Protein AF-A0A1G8D6S0-F1 (afdb_monomer_lite)

Secondary structure (DSSP, 8-state):
--HHHHHHHHHHHHHHHHTT--HHHHHHHHHHHHT--HHHHHHHHHHHHHHHHHHHHHHHHHHHHHHHHHHHHHHHHHHTT-HHHHHHHHHHHHHHHHHHHHHHHHHHHTT--

Organism: NCBI:txid262004

Structure (mmCIF, N/CA/C/O backbone):
data_AF-A0A1G8D6S0-F1
#
_entry.id   AF-A0A1G8D6S0-F1
#
loop_
_atom_site.group_PDB
_atom_site.id
_atom_site.type_symbol
_atom_site.label_atom_id
_atom_site.label_alt_id
_atom_site.label_comp_id
_atom_site.label_asym_id
_atom_site.label_entity_id
_atom_site.label_seq_id
_atom_site.pdbx_PDB_ins_code
_atom_site.Cartn_x
_atom_site.Cartn_y
_atom_site.Cartn_z
_atom_site.occupancy
_atom_site.B_iso_or_equiv
_atom_site.auth_seq_id
_atom_site.auth_comp_id
_atom_site.auth_asym_id
_atom_site.auth_atom_id
_atom_site.pdbx_PDB_model_num
ATOM 1 N N . MET A 1 1 ? -4.220 -7.109 26.661 1.00 63.22 1 MET A N 1
ATOM 2 C CA . MET A 1 1 ? -4.786 -7.824 25.495 1.00 63.22 1 MET A CA 1
ATOM 3 C C . MET A 1 1 ? -3.907 -9.021 25.143 1.00 63.22 1 MET A C 1
ATOM 5 O O . MET A 1 1 ? -2.694 -8.888 25.222 1.00 63.22 1 MET A O 1
ATOM 9 N N . SER A 1 2 ? -4.481 -10.180 24.796 1.00 78.19 2 SER A N 1
ATOM 10 C CA . SER A 1 2 ? -3.697 -11.365 24.390 1.00 78.19 2 SER A CA 1
ATOM 11 C C . SER A 1 2 ? -3.099 -11.185 22.987 1.00 78.19 2 SER A C 1
ATOM 13 O O . SER A 1 2 ? -3.744 -10.607 22.111 1.00 78.19 2 SER A O 1
ATOM 15 N N . THR A 1 3 ? -1.899 -11.718 22.740 1.00 81.31 3 THR A N 1
ATOM 16 C CA . THR A 1 3 ? -1.175 -11.612 21.457 1.00 81.31 3 THR A CA 1
ATOM 17 C C . THR A 1 3 ? -2.003 -12.120 20.273 1.00 81.31 3 THR A C 1
ATOM 19 O O . THR A 1 3 ? -2.017 -11.506 19.209 1.00 81.31 3 THR A O 1
ATOM 22 N N . LYS A 1 4 ? -2.781 -13.195 20.468 1.00 81.50 4 LYS A N 1
ATOM 23 C CA . LYS A 1 4 ? -3.695 -13.720 19.437 1.00 81.50 4 LYS A CA 1
ATOM 24 C C . LYS A 1 4 ? -4.802 -12.720 19.095 1.00 81.50 4 LYS A C 1
ATOM 26 O O . LYS A 1 4 ? -5.086 -12.484 17.925 1.00 81.50 4 LYS A O 1
ATOM 31 N N . GLN A 1 5 ? -5.398 -12.101 20.111 1.00 83.44 5 GLN A N 1
ATOM 32 C CA . GLN A 1 5 ? -6.459 -11.106 19.939 1.00 83.44 5 GLN A CA 1
ATOM 33 C C . GLN A 1 5 ? -5.932 -9.841 19.241 1.00 83.44 5 GLN A C 1
ATOM 35 O O . GLN A 1 5 ? -6.642 -9.260 18.424 1.00 83.44 5 GLN A O 1
ATOM 40 N N . HIS A 1 6 ? -4.674 -9.459 19.499 1.00 85.06 6 HIS A N 1
ATOM 41 C CA . HIS A 1 6 ? -3.994 -8.364 18.797 1.00 85.06 6 HIS A CA 1
ATOM 42 C C . HIS A 1 6 ? -3.804 -8.639 17.315 1.00 85.06 6 HIS A C 1
ATOM 44 O O . HIS A 1 6 ? -4.223 -7.825 16.496 1.00 85.06 6 HIS A O 1
ATOM 50 N N . ASN A 1 7 ? -3.302 -9.820 16.964 1.00 87.62 7 ASN A N 1
ATOM 51 C CA . ASN A 1 7 ? -3.112 -10.192 15.565 1.00 87.62 7 ASN A CA 1
ATOM 52 C C . ASN A 1 7 ? -4.447 -10.234 14.795 1.00 87.62 7 ASN A C 1
ATOM 54 O O . ASN A 1 7 ? -4.521 -9.779 13.655 1.00 87.62 7 ASN A O 1
ATOM 58 N N . HIS A 1 8 ? -5.526 -10.717 15.423 1.00 90.94 8 HIS A N 1
ATOM 59 C CA . HIS A 1 8 ? -6.860 -10.703 14.813 1.00 90.94 8 HIS A CA 1
ATOM 60 C C . HIS A 1 8 ? -7.429 -9.289 14.634 1.00 90.94 8 HIS A C 1
ATOM 62 O O . HIS A 1 8 ? -8.070 -9.022 13.615 1.00 90.94 8 HIS A O 1
ATOM 68 N N . LEU A 1 9 ? -7.196 -8.384 15.591 1.00 90.19 9 LEU A N 1
ATOM 69 C CA . LEU A 1 9 ? -7.592 -6.983 15.460 1.00 90.19 9 LEU A CA 1
ATOM 70 C C . LEU A 1 9 ? -6.820 -6.305 14.323 1.00 90.19 9 LEU A C 1
ATOM 72 O O . LEU A 1 9 ? -7.434 -5.653 13.483 1.00 90.19 9 LEU A O 1
ATOM 76 N N . GLU A 1 10 ? -5.499 -6.485 14.258 1.00 90.25 10 GLU A N 1
ATOM 77 C CA . GLU A 1 10 ? -4.669 -5.911 13.195 1.00 90.25 10 GLU A CA 1
ATOM 78 C C . GLU A 1 10 ? -5.100 -6.404 11.805 1.00 90.25 10 GLU A C 1
ATOM 80 O O . GLU A 1 10 ? -5.280 -5.590 10.897 1.00 90.25 10 GLU A O 1
ATOM 85 N N . ALA A 1 11 ? -5.345 -7.709 11.647 1.00 89.56 11 ALA A N 1
ATOM 86 C CA . ALA A 1 11 ? -5.821 -8.283 10.388 1.00 89.56 11 ALA A CA 1
ATOM 87 C C . ALA A 1 11 ? -7.191 -7.722 9.972 1.00 89.56 11 ALA A C 1
ATOM 89 O O . ALA A 1 11 ? -7.384 -7.342 8.817 1.00 89.56 11 ALA A O 1
ATOM 90 N N . TYR A 1 12 ? -8.125 -7.610 10.922 1.00 91.06 12 TYR A N 1
ATOM 91 C CA . TYR A 1 12 ? -9.444 -7.029 10.674 1.00 91.06 12 TYR A CA 1
ATOM 92 C C . TYR A 1 12 ? -9.360 -5.558 10.243 1.00 91.06 12 TYR A C 1
ATOM 94 O O . TYR A 1 12 ? -10.033 -5.141 9.302 1.00 91.06 12 TYR A O 1
ATOM 102 N N . LEU A 1 13 ? -8.524 -4.767 10.920 1.00 89.81 13 LEU A N 1
ATOM 103 C CA . LEU A 1 13 ? -8.334 -3.356 10.588 1.00 89.81 13 LEU A CA 1
ATOM 104 C C . LEU A 1 13 ? -7.665 -3.183 9.221 1.00 89.81 13 LEU A C 1
ATOM 106 O O . LEU A 1 13 ? -8.048 -2.276 8.486 1.00 89.81 13 LEU A O 1
ATOM 110 N N . LYS A 1 14 ? -6.723 -4.063 8.855 1.00 87.50 14 LYS A N 1
ATOM 111 C CA . LYS A 1 14 ? -6.088 -4.060 7.530 1.00 87.50 14 LYS A CA 1
ATOM 112 C C . LYS A 1 14 ? -7.120 -4.276 6.418 1.00 87.50 14 LYS A C 1
ATOM 114 O O . LYS A 1 14 ? -7.123 -3.513 5.458 1.00 87.50 14 LYS A O 1
ATOM 119 N N . ASP A 1 15 ? -8.018 -5.249 6.570 1.00 88.44 15 ASP A N 1
ATOM 120 C CA . ASP A 1 15 ? -9.079 -5.526 5.590 1.00 88.44 15 ASP A CA 1
ATOM 121 C C . ASP A 1 15 ? -10.074 -4.358 5.455 1.00 88.44 15 ASP A C 1
ATOM 123 O O . ASP A 1 15 ? -10.339 -3.870 4.356 1.00 88.44 15 ASP A O 1
ATOM 127 N N . GLU A 1 16 ? -10.564 -3.823 6.577 1.00 86.44 16 GLU A N 1
ATOM 128 C CA . GLU A 1 16 ? -11.510 -2.699 6.543 1.00 86.44 16 GLU A CA 1
ATOM 129 C C . GLU A 1 16 ? -10.882 -1.416 5.961 1.00 86.44 16 GLU A C 1
ATOM 131 O O . GLU A 1 16 ? -11.578 -0.641 5.302 1.00 86.44 16 GLU 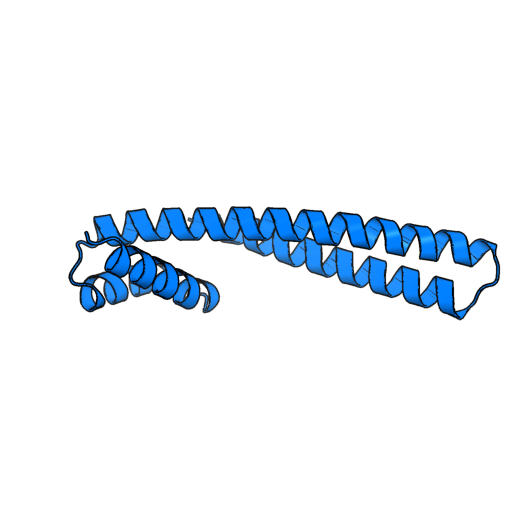A O 1
ATOM 136 N N . MET A 1 17 ? -9.574 -1.195 6.153 1.00 83.00 17 MET A N 1
ATOM 137 C CA . MET A 1 17 ? -8.843 -0.083 5.527 1.00 83.00 17 MET A CA 1
ATOM 138 C C . MET A 1 17 ? -8.686 -0.247 4.014 1.00 83.00 17 MET A C 1
ATOM 140 O O . MET A 1 17 ? -8.790 0.741 3.288 1.00 83.00 17 MET A O 1
ATOM 144 N N . LEU A 1 18 ? -8.448 -1.471 3.528 1.00 76.81 18 LEU A N 1
ATOM 145 C CA . LEU A 1 18 ? -8.360 -1.753 2.090 1.00 76.81 18 LEU A CA 1
ATOM 146 C C . LEU A 1 18 ? -9.700 -1.525 1.384 1.00 76.81 18 LEU A C 1
ATOM 148 O O . LEU A 1 18 ? -9.726 -1.110 0.230 1.00 76.81 18 LEU A O 1
ATOM 152 N N . GLN A 1 19 ? -10.808 -1.713 2.100 1.00 81.25 19 GLN A N 1
ATOM 153 C CA . GLN A 1 19 ? -12.159 -1.420 1.617 1.00 81.25 19 GLN A CA 1
ATOM 154 C C . GLN A 1 19 ? -12.519 0.078 1.666 1.00 81.25 19 GLN A C 1
ATOM 156 O O . GLN A 1 19 ? -13.666 0.433 1.405 1.00 81.25 19 GLN A O 1
ATOM 161 N N . LEU A 1 20 ? -11.569 0.962 2.010 1.00 71.19 20 LEU A N 1
ATOM 162 C CA . LEU A 1 20 ? -11.747 2.422 2.081 1.00 71.19 20 LEU A CA 1
ATOM 163 C C . LEU A 1 20 ? -12.909 2.870 2.987 1.00 71.19 20 LEU A C 1
ATOM 165 O O . LEU A 1 20 ? -13.500 3.933 2.789 1.00 71.19 20 LEU A O 1
ATOM 169 N N . LYS A 1 21 ? -13.241 2.073 4.007 1.00 78.06 21 LYS A N 1
ATOM 170 C CA . LYS A 1 21 ? -14.300 2.419 4.959 1.00 78.06 21 LYS A CA 1
ATOM 171 C C . LYS A 1 21 ? -13.876 3.577 5.859 1.00 78.06 21 LYS A C 1
ATOM 173 O O . LYS A 1 21 ? -12.715 3.707 6.244 1.00 78.06 21 LYS A O 1
ATOM 178 N N . LEU A 1 22 ? -14.854 4.398 6.246 1.00 83.06 22 LEU A N 1
ATOM 179 C CA . LEU A 1 22 ? -14.649 5.520 7.161 1.00 83.06 22 LEU A CA 1
ATOM 180 C C . LEU A 1 22 ? -14.066 5.042 8.498 1.00 83.06 22 LEU A C 1
ATOM 182 O O . LEU A 1 22 ? -14.632 4.171 9.161 1.00 83.06 22 LEU A O 1
ATOM 186 N N . MET A 1 23 ? -12.982 5.687 8.936 1.00 83.75 23 MET A N 1
ATOM 187 C CA . MET A 1 23 ? -12.274 5.375 10.184 1.00 83.75 23 MET A CA 1
ATOM 188 C C . MET A 1 23 ? -13.214 5.308 11.396 1.00 83.75 23 MET A C 1
ATOM 190 O O . MET A 1 23 ? -13.127 4.381 12.199 1.00 83.75 23 MET A O 1
ATOM 194 N N . SER A 1 24 ? -14.136 6.264 11.523 1.00 84.62 24 SER A N 1
ATOM 195 C CA . SER A 1 24 ? -15.103 6.321 12.627 1.00 84.62 24 SER A CA 1
ATOM 196 C C . SER A 1 24 ? -16.010 5.086 12.672 1.00 84.62 24 SER A C 1
ATOM 198 O O . SER A 1 24 ? -16.274 4.546 13.751 1.00 84.62 24 SER A O 1
ATOM 200 N N . PHE A 1 25 ? -16.440 4.597 11.507 1.00 87.75 25 PHE A N 1
ATOM 201 C CA . PHE A 1 25 ? -17.253 3.393 11.381 1.00 87.75 25 PHE A CA 1
ATOM 202 C C . PHE A 1 25 ? -16.438 2.139 11.701 1.00 87.75 25 PHE A C 1
ATOM 204 O O . PHE A 1 25 ? -16.872 1.315 12.510 1.00 87.75 25 PHE A O 1
ATOM 211 N N . THR A 1 26 ? -15.226 2.041 11.152 1.00 88.81 26 THR A N 1
ATOM 212 C CA . THR A 1 26 ? -14.304 0.926 11.395 1.00 88.81 26 THR A CA 1
ATOM 213 C C . THR A 1 26 ? -13.957 0.799 12.878 1.00 88.81 26 THR A C 1
ATOM 215 O O . THR A 1 26 ? -14.056 -0.295 13.433 1.00 88.81 26 THR A O 1
ATOM 218 N N . ILE A 1 27 ? -13.649 1.909 13.561 1.00 90.69 27 ILE A N 1
ATOM 219 C CA . ILE A 1 27 ? -13.357 1.924 15.004 1.00 90.69 27 ILE A CA 1
ATOM 220 C C . ILE A 1 27 ? -14.585 1.506 15.813 1.00 90.69 27 ILE A C 1
ATOM 222 O O . ILE A 1 27 ? -14.472 0.669 16.707 1.00 90.69 27 ILE A O 1
ATOM 226 N N . LYS A 1 28 ? -15.773 2.041 15.498 1.00 91.69 28 LYS A N 1
ATOM 227 C CA . LYS A 1 28 ? -17.017 1.677 16.199 1.00 91.69 28 LYS A CA 1
ATOM 228 C C . LYS A 1 28 ? -17.329 0.186 16.043 1.00 91.69 28 LYS A C 1
ATOM 230 O O . LYS A 1 28 ? -17.740 -0.454 17.009 1.00 91.69 28 LYS A O 1
ATOM 235 N N . LYS A 1 29 ? -17.122 -0.369 14.848 1.00 91.81 29 LYS A N 1
ATOM 236 C CA . LYS A 1 29 ? -17.362 -1.784 14.543 1.00 91.81 29 LYS A CA 1
ATOM 237 C C . LYS A 1 29 ? -16.326 -2.696 15.208 1.00 91.81 29 LYS A C 1
ATOM 239 O O . LYS A 1 29 ? -16.710 -3.687 15.821 1.00 91.81 29 LYS A O 1
ATOM 244 N N . ALA A 1 30 ? -15.043 -2.338 15.159 1.00 90.44 30 ALA A N 1
ATOM 245 C CA . ALA A 1 30 ? -13.970 -3.074 15.829 1.00 90.44 30 ALA A CA 1
ATOM 246 C C . ALA A 1 30 ? -14.113 -3.048 17.360 1.00 90.44 30 ALA A C 1
ATOM 248 O O . ALA A 1 30 ? -14.014 -4.094 17.991 1.00 90.44 30 ALA A O 1
ATOM 249 N N . SER A 1 31 ? -14.429 -1.892 17.951 1.00 92.75 31 SER A N 1
ATOM 250 C CA . SER A 1 31 ? -14.667 -1.761 19.396 1.00 92.75 31 SER A CA 1
ATOM 251 C C . SER A 1 31 ? -15.781 -2.698 19.869 1.00 92.75 31 SER A C 1
ATOM 253 O O . SER A 1 31 ? -15.583 -3.442 20.826 1.00 92.75 31 SER A O 1
ATOM 255 N N . LYS A 1 32 ? -16.902 -2.764 19.132 1.00 92.81 32 LYS A N 1
ATOM 256 C CA . LYS A 1 32 ? -17.988 -3.716 19.417 1.00 92.81 32 LYS A CA 1
ATOM 257 C C . LYS A 1 32 ? -17.575 -5.177 19.221 1.00 92.81 32 LYS A C 1
ATOM 259 O O . LYS A 1 32 ? -17.930 -6.016 20.036 1.00 92.81 32 LYS A O 1
ATOM 264 N N . ARG A 1 33 ? -16.849 -5.493 18.143 1.00 91.56 33 ARG A N 1
ATOM 265 C CA . ARG A 1 33 ? -16.493 -6.877 17.782 1.00 91.56 33 ARG A CA 1
ATOM 266 C C . ARG A 1 33 ? -15.465 -7.498 18.726 1.00 91.56 33 ARG A C 1
ATOM 268 O O . ARG A 1 33 ? -15.546 -8.687 19.004 1.00 91.56 33 ARG A O 1
ATOM 275 N N . PHE A 1 34 ? -14.497 -6.710 19.183 1.00 90.06 34 PHE A N 1
ATOM 276 C CA . PHE A 1 34 ? -13.390 -7.187 20.015 1.00 90.06 34 PHE A CA 1
ATOM 277 C C . PHE A 1 34 ? -13.573 -6.874 21.507 1.00 90.06 34 PHE A C 1
ATOM 279 O O . PHE A 1 34 ? -12.720 -7.268 22.298 1.00 90.06 34 PHE A O 1
ATOM 286 N N . ASN A 1 35 ? -14.674 -6.206 21.880 1.00 91.19 35 ASN A N 1
ATOM 287 C CA . ASN A 1 35 ? -14.970 -5.735 23.235 1.00 91.19 35 ASN A CA 1
ATOM 288 C C . ASN A 1 35 ? -13.827 -4.891 23.833 1.00 91.19 35 ASN A C 1
ATOM 290 O O . ASN A 1 35 ? -13.368 -5.130 24.947 1.00 91.19 35 ASN A O 1
ATOM 294 N N . LEU A 1 36 ? -13.336 -3.928 23.047 1.00 90.50 36 LEU A N 1
ATOM 295 C CA . LEU A 1 36 ? -12.231 -3.036 23.410 1.00 90.50 36 LEU A CA 1
ATOM 296 C C . LEU A 1 36 ? -12.700 -1.584 23.453 1.00 90.50 36 LEU A C 1
ATOM 298 O O . LEU A 1 36 ? -13.649 -1.198 22.758 1.00 90.50 36 LEU A O 1
ATOM 302 N N . SER A 1 37 ? -11.990 -0.758 24.221 1.00 92.62 37 SER A N 1
ATOM 303 C CA . SER A 1 37 ? -12.234 0.684 24.234 1.00 92.62 37 SER A CA 1
ATOM 304 C C . SER A 1 37 ? -11.979 1.290 22.847 1.00 92.62 37 SER A C 1
ATOM 306 O O . SER A 1 37 ? -11.142 0.819 22.071 1.00 92.62 37 SER A O 1
ATOM 308 N N . LYS A 1 38 ? -12.709 2.359 22.508 1.00 90.88 38 LYS A N 1
ATOM 309 C CA . LYS A 1 38 ? -12.514 3.049 21.222 1.00 90.88 38 LYS A CA 1
ATOM 310 C C . LYS A 1 38 ? -11.101 3.616 21.091 1.00 90.88 38 LYS A C 1
ATOM 312 O O . LYS A 1 38 ? -10.578 3.635 19.981 1.00 90.88 38 LYS A O 1
ATOM 317 N N . ASP A 1 39 ? -10.494 4.038 22.196 1.00 90.56 39 ASP A N 1
ATOM 318 C CA . ASP A 1 39 ? -9.150 4.617 22.211 1.00 90.56 39 ASP A CA 1
ATOM 319 C C . ASP A 1 39 ? -8.071 3.567 21.929 1.00 90.56 39 ASP A C 1
ATOM 321 O O . ASP A 1 39 ? -7.166 3.813 21.131 1.00 90.56 39 ASP A O 1
ATOM 325 N N . GLU A 1 40 ? -8.219 2.358 22.474 1.00 89.00 40 GLU A N 1
ATOM 326 C CA . GLU A 1 40 ? -7.319 1.228 22.202 1.00 89.00 40 GLU A CA 1
ATOM 327 C C . GLU A 1 40 ? -7.432 0.735 20.748 1.00 89.00 40 GLU A C 1
ATOM 329 O O . GLU A 1 40 ? -6.436 0.442 20.077 1.00 89.00 40 GLU A O 1
ATOM 334 N N . VAL A 1 41 ? -8.649 0.711 20.201 1.00 90.19 41 VAL A N 1
ATOM 335 C CA . VAL A 1 41 ? -8.863 0.401 18.781 1.00 90.19 41 VAL A CA 1
ATOM 336 C C . VAL A 1 41 ? -8.305 1.508 17.890 1.00 90.19 41 VAL A C 1
ATOM 338 O O . VAL A 1 41 ? -7.715 1.215 16.852 1.00 90.19 41 VAL A O 1
ATOM 341 N N . LYS A 1 42 ? -8.455 2.779 18.281 1.00 92.06 42 LYS A N 1
ATOM 342 C CA . LYS A 1 42 ? -7.932 3.931 17.539 1.00 92.06 42 LYS A CA 1
ATOM 343 C C . LYS A 1 42 ? -6.404 3.932 17.502 1.00 92.06 42 LYS A C 1
ATOM 345 O O . LYS A 1 42 ? -5.838 4.181 16.439 1.00 92.06 42 LYS A O 1
ATOM 350 N N . SER A 1 43 ? -5.732 3.628 18.612 1.00 91.44 43 SER A N 1
ATOM 351 C CA . SER A 1 43 ? -4.266 3.532 18.640 1.00 91.44 43 SER A CA 1
ATOM 352 C C . SER A 1 43 ? -3.771 2.403 17.728 1.00 91.44 43 SER A C 1
ATOM 354 O O . SER A 1 43 ? -2.887 2.621 16.895 1.00 91.44 43 SER A O 1
ATOM 356 N N . THR A 1 44 ? -4.420 1.235 17.785 1.00 89.81 44 THR A N 1
ATOM 357 C CA . THR A 1 44 ? -4.113 0.101 16.901 1.00 89.81 44 THR A CA 1
ATOM 358 C C . THR A 1 44 ? -4.397 0.439 15.435 1.00 89.81 44 THR A C 1
ATOM 360 O O . THR A 1 44 ? -3.581 0.146 14.565 1.00 89.81 44 THR A O 1
ATOM 363 N N . TYR A 1 45 ? -5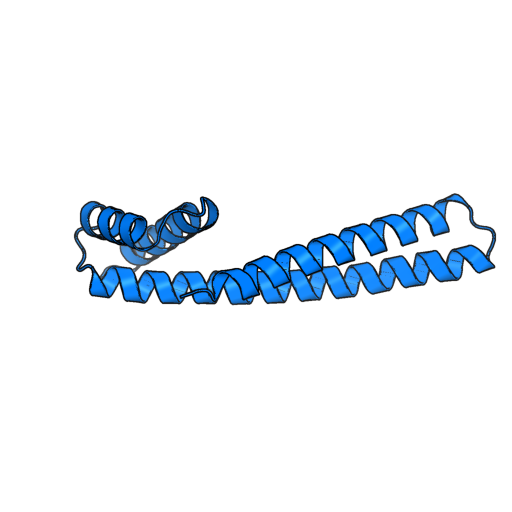.499 1.135 15.145 1.00 90.12 45 TYR A N 1
ATOM 364 C CA . TYR A 1 45 ? -5.822 1.635 13.807 1.00 90.12 45 TYR A CA 1
ATOM 365 C C . TYR A 1 45 ? -4.701 2.524 13.260 1.00 90.12 45 TYR A C 1
ATOM 367 O O . TYR A 1 45 ? -4.218 2.300 12.155 1.00 90.12 45 TYR A O 1
ATOM 375 N N . LEU A 1 46 ? -4.219 3.505 14.025 1.00 89.75 46 LEU A N 1
ATOM 376 C CA . LEU A 1 46 ? -3.130 4.376 13.569 1.00 89.75 46 LEU A CA 1
ATOM 377 C C . LEU A 1 46 ? -1.825 3.601 13.320 1.00 89.75 46 LEU A C 1
ATOM 379 O O . LEU A 1 46 ? -1.120 3.881 12.347 1.00 89.75 46 LEU A O 1
ATOM 383 N N . LYS A 1 47 ? -1.532 2.588 14.144 1.00 90.56 47 LYS A N 1
ATOM 384 C CA . LYS A 1 47 ? -0.377 1.699 13.962 1.00 90.56 47 LYS A CA 1
ATOM 385 C C . LYS A 1 47 ? -0.482 0.887 12.666 1.00 90.56 47 LYS A C 1
ATOM 387 O O . LYS A 1 47 ? 0.445 0.923 11.858 1.00 90.56 47 LYS A O 1
ATOM 392 N N . VAL A 1 48 ? -1.620 0.230 12.423 1.00 89.50 48 VAL A N 1
ATOM 393 C CA . VAL A 1 48 ? -1.875 -0.535 11.186 1.00 89.50 48 VAL A CA 1
ATOM 394 C C . VAL A 1 48 ? -1.799 0.379 9.960 1.00 89.50 48 VAL A C 1
ATOM 396 O O . VAL A 1 48 ? -1.151 0.032 8.974 1.00 89.50 48 VAL A O 1
ATOM 399 N N . ARG A 1 49 ? -2.360 1.593 10.039 1.00 85.44 49 ARG A N 1
ATOM 400 C CA . ARG A 1 49 ? -2.271 2.604 8.972 1.00 85.44 49 ARG A CA 1
ATOM 401 C C . ARG A 1 49 ? -0.818 2.962 8.652 1.00 85.44 49 ARG A C 1
ATOM 403 O O . ARG A 1 49 ? -0.437 3.015 7.486 1.00 85.44 49 ARG A O 1
ATOM 410 N N . SER A 1 50 ? 0.003 3.177 9.681 1.00 88.00 50 SER 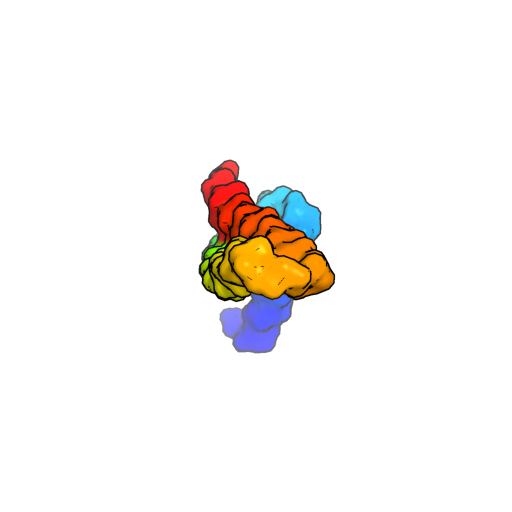A N 1
ATOM 411 C CA . SER A 1 50 ? 1.437 3.456 9.528 1.00 88.00 50 SER A CA 1
ATOM 412 C C . SER A 1 50 ? 2.187 2.283 8.888 1.00 88.00 50 SER A C 1
ATOM 414 O O . SER A 1 50 ? 3.003 2.491 7.990 1.00 88.00 50 SER A O 1
ATOM 416 N N . MET A 1 51 ? 1.869 1.044 9.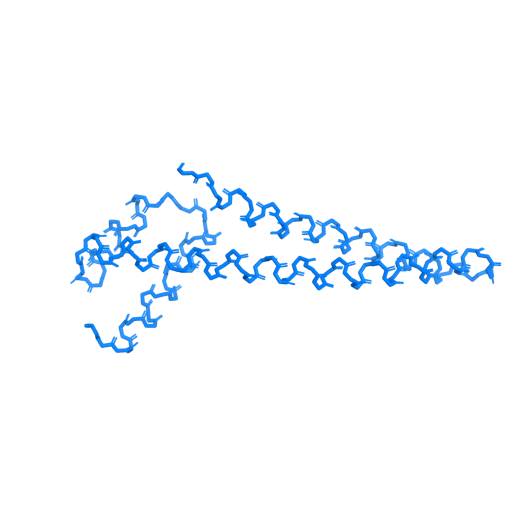279 1.00 87.94 51 MET A N 1
ATOM 417 C CA . MET A 1 51 ? 2.440 -0.156 8.657 1.00 87.94 51 MET A CA 1
ATOM 418 C C . MET A 1 51 ? 2.091 -0.256 7.171 1.00 87.94 51 MET A C 1
ATOM 420 O O . MET A 1 51 ? 2.996 -0.425 6.357 1.00 87.94 51 MET A O 1
ATOM 424 N N . ILE A 1 52 ? 0.816 -0.084 6.805 1.00 85.44 52 ILE A N 1
ATOM 425 C CA . ILE A 1 52 ? 0.374 -0.095 5.401 1.00 85.44 52 ILE A CA 1
ATOM 426 C C . ILE A 1 52 ? 1.094 0.996 4.605 1.00 85.44 52 ILE A C 1
ATOM 428 O O . ILE A 1 52 ? 1.549 0.744 3.494 1.00 85.44 52 ILE A O 1
ATOM 432 N N . ARG A 1 53 ? 1.257 2.194 5.179 1.00 85.75 53 ARG A N 1
ATOM 433 C CA . ARG A 1 53 ? 1.984 3.294 4.534 1.00 85.75 53 ARG A CA 1
ATOM 434 C C . ARG A 1 53 ? 3.445 2.937 4.268 1.00 85.75 53 ARG A C 1
ATOM 436 O O . ARG A 1 53 ? 3.923 3.155 3.159 1.00 85.75 53 ARG A O 1
ATOM 443 N N . LYS A 1 54 ? 4.150 2.387 5.260 1.00 89.38 54 LYS A N 1
ATOM 444 C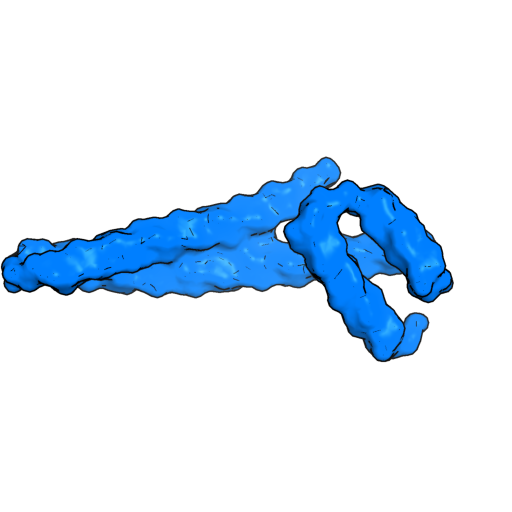 CA . LYS A 1 54 ? 5.542 1.938 5.089 1.00 89.38 54 LYS A CA 1
ATOM 445 C C . LYS A 1 54 ? 5.645 0.843 4.030 1.00 89.38 54 LYS A C 1
ATOM 447 O O . LYS A 1 54 ? 6.524 0.907 3.178 1.00 89.38 54 LYS A O 1
ATOM 452 N N . GLU A 1 55 ? 4.727 -0.122 4.057 1.00 88.62 55 GLU A N 1
ATOM 453 C CA . GLU A 1 55 ? 4.674 -1.208 3.077 1.00 88.62 55 GLU A CA 1
ATOM 454 C C . GLU A 1 55 ? 4.421 -0.672 1.657 1.00 88.62 55 GLU A C 1
ATOM 456 O O . GLU A 1 55 ? 5.111 -1.069 0.720 1.00 88.62 55 GLU A O 1
ATOM 461 N N . ALA A 1 56 ? 3.498 0.281 1.499 1.00 87.19 56 ALA A N 1
ATOM 462 C CA . ALA A 1 56 ? 3.211 0.935 0.226 1.00 87.19 56 ALA A CA 1
ATOM 463 C C . ALA A 1 56 ? 4.420 1.720 -0.304 1.00 87.19 56 ALA A C 1
ATOM 465 O O . ALA A 1 56 ? 4.768 1.564 -1.468 1.00 87.19 56 ALA A O 1
ATOM 466 N N . ILE A 1 57 ? 5.112 2.494 0.539 1.00 88.81 57 ILE A N 1
ATOM 467 C CA . ILE A 1 57 ? 6.344 3.200 0.143 1.00 88.81 57 ILE A CA 1
ATOM 468 C C . ILE A 1 57 ? 7.407 2.203 -0.319 1.00 88.81 57 ILE A C 1
ATOM 470 O O . ILE A 1 57 ? 7.990 2.386 -1.384 1.00 88.81 57 ILE A O 1
ATOM 474 N N . ASN A 1 58 ? 7.634 1.134 0.450 1.00 91.69 58 ASN A N 1
ATOM 475 C CA . ASN A 1 58 ? 8.651 0.141 0.120 1.00 91.69 58 ASN A CA 1
ATOM 476 C C . ASN A 1 58 ? 8.352 -0.543 -1.222 1.00 91.69 58 ASN A C 1
ATOM 478 O O . ASN A 1 58 ? 9.223 -0.640 -2.081 1.00 91.69 58 ASN A O 1
ATOM 482 N N . ARG A 1 59 ? 7.094 -0.946 -1.445 1.00 90.06 59 ARG A N 1
ATOM 483 C CA . ARG A 1 59 ? 6.655 -1.491 -2.738 1.00 90.06 59 ARG A CA 1
ATOM 484 C C . ARG A 1 59 ? 6.810 -0.465 -3.859 1.00 90.06 59 ARG A C 1
ATOM 486 O O . ARG A 1 59 ? 7.331 -0.814 -4.911 1.00 90.06 59 ARG A O 1
ATOM 493 N N . GLY A 1 60 ? 6.420 0.789 -3.630 1.00 90.00 60 GLY A N 1
ATOM 494 C CA . GLY A 1 60 ? 6.585 1.880 -4.591 1.00 90.00 60 GLY A CA 1
ATOM 495 C C . GLY A 1 60 ? 8.037 2.046 -5.043 1.00 90.00 60 GLY A C 1
ATOM 496 O O . GLY A 1 60 ? 8.297 2.111 -6.240 1.00 90.00 60 GLY A O 1
ATOM 497 N N . ILE A 1 61 ? 8.989 2.014 -4.105 1.00 91.19 61 ILE A N 1
ATOM 498 C CA . ILE A 1 61 ? 10.428 2.064 -4.405 1.00 91.19 61 ILE A CA 1
ATOM 499 C C . ILE A 1 61 ? 10.861 0.854 -5.242 1.00 91.19 61 ILE A C 1
ATOM 501 O O . ILE A 1 61 ? 11.526 1.030 -6.259 1.00 91.19 61 ILE A O 1
ATOM 505 N N . VAL A 1 62 ? 10.464 -0.364 -4.855 1.00 92.50 62 VAL A N 1
ATOM 506 C CA . VAL A 1 62 ? 10.811 -1.592 -5.595 1.00 92.50 62 VAL A CA 1
ATOM 507 C C . VAL A 1 62 ? 10.311 -1.529 -7.039 1.00 92.50 62 VAL A C 1
ATOM 509 O O . VAL A 1 62 ? 11.083 -1.777 -7.966 1.00 92.50 62 VAL A O 1
ATOM 512 N N . TYR A 1 63 ? 9.045 -1.153 -7.245 1.00 91.00 63 TYR A N 1
ATOM 513 C CA . TYR A 1 63 ? 8.491 -1.004 -8.589 1.00 91.00 63 TYR A CA 1
ATOM 514 C C . TYR A 1 63 ? 9.205 0.093 -9.374 1.00 91.00 63 TYR A C 1
ATOM 516 O O . TYR A 1 63 ? 9.497 -0.114 -10.546 1.00 91.00 63 TYR A O 1
ATOM 524 N N . LEU A 1 64 ? 9.558 1.217 -8.750 1.00 91.81 64 LEU A N 1
ATOM 525 C CA . LEU A 1 64 ? 10.279 2.301 -9.417 1.00 91.81 64 LEU A CA 1
ATOM 526 C C . LEU A 1 64 ? 11.682 1.865 -9.874 1.00 91.81 64 LEU A C 1
ATOM 528 O O . LEU A 1 64 ? 12.069 2.144 -11.010 1.00 91.81 64 LEU A O 1
ATOM 532 N N . LEU A 1 65 ? 12.414 1.120 -9.039 1.00 91.69 65 LEU A N 1
ATOM 533 C CA . LEU A 1 65 ? 13.729 0.566 -9.385 1.00 91.69 65 LEU A CA 1
ATOM 534 C C . LEU A 1 65 ? 13.642 -0.423 -10.554 1.00 91.69 65 LEU A C 1
ATOM 536 O O . LEU A 1 65 ? 14.354 -0.262 -11.545 1.00 91.69 65 LEU A O 1
ATOM 540 N N . LEU A 1 66 ? 12.729 -1.399 -10.477 1.00 90.31 66 LEU A N 1
ATOM 541 C CA . LEU A 1 66 ? 12.496 -2.364 -11.559 1.00 90.31 66 LEU A CA 1
ATOM 542 C C . LEU A 1 66 ? 12.115 -1.662 -12.862 1.00 90.31 66 LEU A C 1
ATOM 544 O O . LEU A 1 66 ? 12.651 -1.970 -13.923 1.00 90.31 66 LEU A O 1
ATOM 548 N N . SER A 1 67 ? 11.233 -0.672 -12.775 1.00 89.62 67 SER A N 1
ATOM 549 C CA . SER A 1 67 ? 10.785 0.098 -13.935 1.00 89.62 67 SER A CA 1
ATOM 550 C C . SER A 1 67 ? 11.915 0.855 -14.604 1.00 89.62 67 SER A C 1
ATOM 552 O O . SER A 1 67 ? 11.988 0.900 -15.826 1.00 89.62 67 SER A O 1
ATOM 554 N N . THR A 1 68 ? 12.813 1.428 -13.805 1.00 90.94 68 THR A N 1
ATOM 555 C CA . THR A 1 68 ? 13.981 2.153 -14.308 1.00 90.94 68 THR A CA 1
ATOM 556 C C . THR A 1 68 ? 14.900 1.213 -15.086 1.00 90.94 68 THR A C 1
ATOM 558 O O . THR A 1 68 ? 15.365 1.572 -16.166 1.00 90.94 68 THR A O 1
ATOM 561 N N . ILE A 1 69 ? 15.096 -0.016 -14.594 1.00 89.75 69 ILE A N 1
ATOM 562 C CA . ILE A 1 69 ? 15.860 -1.056 -15.298 1.00 89.75 69 ILE A CA 1
ATOM 563 C C . ILE A 1 69 ? 15.182 -1.417 -16.627 1.00 89.75 69 ILE A C 1
ATOM 565 O O . ILE A 1 69 ? 15.841 -1.415 -17.666 1.00 89.75 69 ILE A O 1
ATOM 569 N N . PHE A 1 70 ? 13.870 -1.676 -16.627 1.00 87.88 70 PHE A N 1
ATOM 570 C CA . PHE A 1 70 ? 13.136 -2.020 -17.851 1.00 87.88 7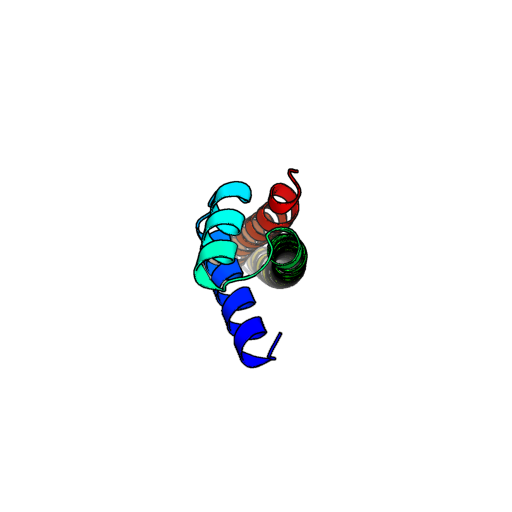0 PHE A CA 1
ATOM 571 C C . PHE A 1 70 ? 13.123 -0.881 -18.877 1.00 87.88 70 PHE A C 1
ATOM 573 O O . PHE A 1 70 ? 13.353 -1.134 -20.060 1.00 87.88 70 PHE A O 1
ATOM 580 N N . LEU A 1 71 ? 12.949 0.371 -18.439 1.00 89.00 71 LEU A N 1
ATOM 581 C CA . LEU A 1 71 ? 13.067 1.542 -19.311 1.00 89.00 71 LEU A CA 1
ATOM 582 C C . LEU A 1 71 ? 14.469 1.662 -19.901 1.00 89.00 71 LEU A C 1
ATOM 584 O O . LEU A 1 71 ? 14.602 1.919 -21.094 1.00 89.00 71 LEU A O 1
ATOM 588 N N . PHE A 1 72 ? 15.511 1.453 -19.095 1.00 86.69 72 PHE A N 1
ATOM 589 C CA . PHE A 1 72 ? 16.890 1.505 -19.570 1.00 86.69 72 PHE A CA 1
ATOM 590 C C . PHE A 1 72 ? 17.162 0.443 -20.642 1.00 86.69 72 PHE A C 1
ATOM 592 O O . PHE A 1 72 ? 17.705 0.768 -21.699 1.00 86.69 72 PHE A O 1
ATOM 599 N N . VAL A 1 73 ? 16.729 -0.802 -20.412 1.00 85.50 73 VAL A N 1
ATOM 600 C CA . VAL A 1 73 ? 16.812 -1.889 -21.403 1.00 85.50 73 VAL A CA 1
ATOM 601 C C . VAL A 1 73 ? 16.010 -1.541 -22.657 1.00 85.50 73 VAL A C 1
ATOM 603 O O . VAL A 1 73 ? 16.512 -1.716 -23.768 1.00 85.50 73 VAL A O 1
ATOM 606 N N . GLY A 1 74 ? 14.803 -0.995 -22.492 1.00 84.00 74 GLY A N 1
ATOM 607 C CA . GLY A 1 74 ? 13.951 -0.544 -23.588 1.00 84.00 74 GLY A CA 1
ATOM 608 C C . GLY A 1 74 ? 14.651 0.494 -24.464 1.00 84.00 74 GLY A C 1
ATOM 609 O O . GLY A 1 74 ? 14.826 0.270 -25.658 1.00 84.00 74 GLY A O 1
ATOM 610 N N . ILE A 1 75 ? 15.142 1.581 -23.861 1.00 83.56 75 ILE A N 1
ATOM 611 C CA . ILE A 1 75 ? 15.850 2.679 -24.542 1.00 83.56 75 ILE A CA 1
ATOM 612 C C . ILE A 1 75 ? 17.132 2.184 -25.224 1.00 83.56 75 ILE A C 1
ATOM 614 O O . ILE A 1 75 ? 17.395 2.542 -26.371 1.00 83.56 75 ILE A O 1
ATOM 618 N N . LYS A 1 76 ? 17.934 1.345 -24.557 1.00 82.38 76 LYS A N 1
ATOM 619 C CA . LYS A 1 76 ? 19.163 0.789 -25.150 1.00 82.38 76 LYS A CA 1
ATOM 620 C C . LYS A 1 76 ? 18.872 -0.120 -26.342 1.00 82.38 76 LYS A C 1
ATOM 622 O O . LYS A 1 76 ? 19.612 -0.088 -27.321 1.00 82.38 76 LYS A O 1
ATOM 627 N N . SER A 1 77 ? 17.770 -0.861 -26.302 1.00 79.06 77 SER A N 1
ATOM 628 C CA . SER A 1 77 ? 17.360 -1.755 -27.390 1.00 79.06 77 SER A CA 1
ATOM 629 C C . SER A 1 77 ? 16.866 -1.006 -28.633 1.00 79.06 77 SER A C 1
ATOM 631 O O . SER A 1 77 ? 16.966 -1.545 -29.735 1.00 79.06 77 SER A O 1
ATOM 633 N N . VAL A 1 78 ? 16.411 0.250 -28.492 1.00 75.75 78 VAL A N 1
ATOM 634 C CA . VAL A 1 78 ? 16.096 1.135 -29.635 1.00 75.75 78 VAL A CA 1
ATOM 635 C C . VAL A 1 78 ? 17.336 1.373 -30.505 1.00 75.75 78 VAL A C 1
ATOM 637 O O . VAL A 1 78 ? 17.229 1.410 -31.725 1.00 75.75 78 VAL A O 1
ATOM 640 N N . GLN A 1 79 ? 18.525 1.473 -29.901 1.00 72.06 79 GLN A N 1
ATOM 641 C CA . GLN A 1 79 ? 19.783 1.692 -30.630 1.00 72.06 79 GLN A CA 1
ATOM 642 C C . GLN A 1 79 ? 20.302 0.418 -31.326 1.00 72.06 79 GLN A C 1
ATOM 644 O O . GLN A 1 79 ? 21.087 0.513 -32.263 1.00 72.06 79 GLN A O 1
ATOM 649 N N . GLY A 1 80 ? 19.858 -0.768 -30.889 1.00 68.50 80 GLY A N 1
ATOM 650 C CA . GLY A 1 80 ? 20.301 -2.078 -31.392 1.00 68.50 80 GLY A CA 1
ATOM 651 C C . GLY A 1 80 ? 19.363 -2.746 -32.407 1.00 68.50 80 GLY A C 1
ATOM 652 O O . GLY A 1 80 ? 19.533 -3.928 -32.697 1.00 68.50 80 GLY A O 1
ATOM 653 N N . ASN A 1 81 ? 18.348 -2.035 -32.914 1.00 64.69 81 ASN A N 1
ATOM 654 C CA . ASN A 1 81 ? 17.365 -2.526 -33.896 1.00 64.69 81 ASN A CA 1
ATOM 655 C C . ASN A 1 81 ? 16.593 -3.803 -33.473 1.00 64.69 81 ASN A C 1
ATOM 657 O O . ASN A 1 81 ? 16.113 -4.575 -34.303 1.00 64.69 81 ASN A O 1
ATOM 661 N N . SER A 1 82 ? 16.464 -4.045 -32.164 1.00 62.56 82 SER A N 1
ATOM 662 C CA . SER A 1 82 ? 15.824 -5.241 -31.597 1.00 62.56 82 SER A CA 1
ATOM 663 C C . SER A 1 82 ? 14.342 -4.971 -31.288 1.00 62.56 82 SER A C 1
ATOM 665 O O . SER A 1 82 ? 13.969 -4.664 -30.153 1.00 62.56 82 SER A O 1
ATOM 667 N N . GLY A 1 83 ? 13.490 -5.061 -32.316 1.00 60.25 83 GLY A N 1
ATOM 668 C CA . GLY A 1 83 ? 12.093 -4.591 -32.308 1.00 60.25 83 GLY A CA 1
ATOM 669 C C . GLY A 1 83 ? 11.222 -5.012 -31.108 1.00 60.25 83 GLY A C 1
ATOM 670 O O . GLY A 1 83 ? 10.550 -4.188 -30.497 1.00 60.25 83 GLY A O 1
ATOM 671 N N . TYR A 1 84 ? 11.244 -6.286 -30.717 1.00 63.81 84 TYR A N 1
ATOM 672 C CA . TYR A 1 84 ? 10.398 -6.776 -29.615 1.00 63.81 84 TYR A CA 1
ATOM 673 C C . TYR A 1 84 ? 10.930 -6.412 -28.219 1.00 63.81 84 TYR A C 1
ATOM 675 O O . TYR A 1 84 ? 10.154 -6.266 -27.274 1.00 63.81 84 TYR A O 1
ATOM 683 N N . ILE A 1 85 ? 12.247 -6.231 -28.086 1.00 67.94 85 ILE A N 1
ATOM 684 C CA . ILE A 1 85 ? 12.912 -5.987 -26.799 1.00 67.94 85 ILE A CA 1
ATOM 685 C C . ILE A 1 85 ? 12.709 -4.533 -26.363 1.00 67.94 85 ILE A C 1
ATOM 687 O O . ILE A 1 85 ? 12.445 -4.274 -25.187 1.00 67.94 85 ILE A O 1
ATOM 691 N N . TYR A 1 86 ? 12.752 -3.583 -27.308 1.00 75.12 86 TYR A N 1
ATOM 692 C CA . TYR A 1 86 ? 12.519 -2.177 -26.978 1.00 75.12 86 TYR A CA 1
ATOM 693 C C . TYR A 1 86 ? 11.067 -1.937 -26.538 1.00 75.12 86 TYR A C 1
ATOM 695 O O . TYR A 1 86 ? 10.839 -1.301 -25.510 1.00 75.12 86 TYR A O 1
ATOM 703 N N . LEU A 1 87 ? 10.086 -2.495 -27.262 1.00 79.06 87 LEU A N 1
ATOM 704 C CA . LEU A 1 87 ? 8.668 -2.286 -26.965 1.00 79.06 87 LEU A CA 1
ATOM 705 C C . LEU A 1 87 ? 8.287 -2.911 -25.614 1.00 79.06 87 LEU A C 1
ATOM 707 O O . LEU A 1 87 ? 7.629 -2.264 -24.801 1.00 79.06 87 LEU A O 1
ATOM 711 N N . GLY A 1 88 ? 8.760 -4.132 -25.339 1.00 82.31 88 GLY A N 1
ATOM 712 C CA . GLY A 1 88 ? 8.531 -4.810 -24.061 1.00 82.31 88 GLY A CA 1
ATOM 713 C C . GLY A 1 88 ? 9.171 -4.082 -22.875 1.00 82.31 88 GLY A C 1
ATOM 714 O O . GLY A 1 88 ? 8.508 -3.862 -21.863 1.00 82.31 88 GLY A O 1
ATOM 715 N N . GLY A 1 89 ? 10.431 -3.651 -23.007 1.00 81.81 89 GLY A N 1
ATOM 716 C CA . GLY A 1 89 ? 11.130 -2.905 -21.955 1.00 81.81 89 GLY A CA 1
ATOM 717 C C . GLY A 1 89 ? 10.478 -1.555 -21.649 1.00 81.81 89 GLY A C 1
ATOM 718 O O . GLY A 1 89 ? 10.269 -1.220 -20.483 1.00 81.81 89 GLY A O 1
ATOM 719 N N . LEU A 1 90 ? 10.077 -0.807 -22.683 1.00 85.62 90 LEU A N 1
ATOM 720 C CA . LEU A 1 90 ? 9.383 0.470 -22.504 1.00 85.62 90 LEU A CA 1
ATOM 721 C C . LEU A 1 90 ? 8.009 0.289 -21.848 1.00 85.62 90 LEU A C 1
ATOM 723 O O . LEU A 1 90 ? 7.705 0.995 -20.890 1.00 85.62 90 LEU A O 1
ATOM 727 N N . LEU A 1 91 ? 7.206 -0.681 -22.299 1.00 88.94 91 LEU A N 1
ATOM 728 C CA . LEU A 1 91 ? 5.879 -0.940 -21.729 1.00 88.94 91 LEU A CA 1
ATOM 729 C C . LEU A 1 91 ? 5.953 -1.399 -20.269 1.00 88.94 91 LEU A C 1
ATOM 731 O O . LEU A 1 91 ? 5.237 -0.857 -19.427 1.00 88.94 91 LEU A O 1
ATOM 735 N N . LEU A 1 92 ? 6.831 -2.356 -19.949 1.00 88.75 92 LEU A N 1
ATOM 736 C CA . LEU A 1 92 ? 7.022 -2.832 -18.573 1.00 88.75 92 LEU A CA 1
ATOM 737 C C . LEU A 1 92 ? 7.558 -1.722 -17.667 1.00 88.75 92 LEU A C 1
ATOM 739 O O . LEU A 1 92 ? 7.101 -1.570 -16.534 1.00 88.75 92 LEU A O 1
ATOM 743 N N . GLY A 1 93 ? 8.478 -0.912 -18.188 1.00 87.94 93 GLY A N 1
ATOM 744 C CA . GLY A 1 93 ? 9.000 0.261 -17.507 1.00 87.94 93 GLY A CA 1
ATOM 745 C C . GLY A 1 93 ? 7.914 1.290 -17.188 1.00 87.94 93 GLY A C 1
ATOM 746 O O . GLY A 1 93 ? 7.730 1.670 -16.035 1.00 87.94 93 GLY A O 1
ATOM 747 N N . SER A 1 94 ? 7.127 1.709 -18.179 1.00 89.56 94 SER A N 1
ATOM 748 C CA . SER A 1 94 ? 6.037 2.669 -17.973 1.00 89.56 94 SER A CA 1
ATOM 749 C C . SER A 1 94 ? 4.937 2.127 -17.052 1.00 89.56 94 SER A C 1
ATOM 751 O O . SER A 1 94 ? 4.487 2.842 -16.153 1.00 89.56 94 SER A O 1
ATOM 753 N N . ALA A 1 95 ? 4.527 0.865 -17.218 1.00 91.94 95 ALA A N 1
ATOM 754 C CA . ALA A 1 95 ? 3.521 0.228 -16.366 1.00 91.94 95 ALA A CA 1
ATOM 755 C C . ALA A 1 95 ? 3.983 0.127 -14.905 1.00 91.94 95 ALA A C 1
ATOM 757 O O . ALA A 1 95 ? 3.209 0.382 -13.976 1.00 91.94 95 ALA A O 1
ATOM 758 N N . GLY A 1 96 ? 5.255 -0.199 -14.685 1.00 89.31 96 GLY A N 1
ATOM 759 C CA . GLY A 1 96 ? 5.823 -0.239 -13.348 1.00 89.31 96 GLY A CA 1
ATOM 760 C C . GLY A 1 96 ? 5.946 1.154 -12.709 1.00 89.31 96 GLY A C 1
ATOM 761 O O . GLY A 1 96 ? 5.668 1.278 -11.515 1.00 89.31 96 GLY A O 1
ATOM 762 N N . ILE A 1 97 ? 6.248 2.217 -13.475 1.00 89.81 97 ILE A N 1
ATOM 763 C CA . ILE A 1 97 ? 6.223 3.602 -12.958 1.00 89.81 97 ILE A CA 1
ATOM 764 C C . ILE A 1 97 ? 4.808 3.980 -12.526 1.00 89.81 97 ILE A C 1
ATOM 766 O O . ILE A 1 97 ? 4.626 4.491 -11.422 1.00 89.81 97 ILE A O 1
ATOM 770 N N . LEU A 1 98 ? 3.797 3.698 -13.353 1.00 91.06 98 LEU A N 1
ATOM 771 C CA . LEU A 1 98 ? 2.394 3.952 -13.003 1.00 91.06 98 LEU A CA 1
ATOM 772 C C . LEU A 1 98 ? 1.988 3.197 -11.730 1.00 91.06 98 LEU A C 1
ATOM 774 O O . LEU A 1 98 ? 1.328 3.754 -10.852 1.00 91.06 98 LEU A O 1
ATOM 778 N N . THR A 1 99 ? 2.443 1.953 -11.592 1.00 89.69 99 THR A N 1
ATOM 779 C CA . THR A 1 99 ? 2.206 1.131 -10.399 1.00 89.69 99 THR A CA 1
ATOM 780 C C . THR A 1 99 ? 2.891 1.721 -9.161 1.00 89.69 99 THR A C 1
ATOM 782 O O . THR A 1 99 ? 2.268 1.835 -8.103 1.00 89.69 99 THR A O 1
ATOM 785 N N . ALA A 1 100 ? 4.146 2.163 -9.282 1.00 88.69 100 ALA A N 1
ATOM 786 C CA . ALA A 1 100 ? 4.881 2.833 -8.210 1.00 88.69 100 ALA A CA 1
ATOM 787 C C . ALA A 1 100 ? 4.194 4.134 -7.768 1.00 88.69 100 ALA A C 1
ATOM 789 O O . ALA A 1 100 ? 4.028 4.372 -6.570 1.00 88.69 100 ALA A O 1
ATOM 790 N N . LEU A 1 101 ? 3.724 4.939 -8.725 1.00 88.69 101 LEU A N 1
ATOM 791 C CA . LEU A 1 101 ? 2.939 6.142 -8.451 1.00 88.69 101 LEU A CA 1
ATOM 792 C C . LEU A 1 101 ? 1.644 5.806 -7.704 1.00 88.69 101 LEU A C 1
ATOM 794 O O . LEU A 1 101 ? 1.332 6.469 -6.717 1.00 88.69 101 LEU A O 1
ATOM 798 N N . GLY A 1 102 ? 0.935 4.742 -8.093 1.00 86.94 102 GLY A N 1
ATOM 799 C CA . GLY A 1 102 ? -0.239 4.251 -7.364 1.00 86.94 102 GLY A CA 1
ATOM 800 C C . GLY A 1 102 ? 0.067 3.921 -5.897 1.00 86.94 102 GLY A C 1
ATOM 801 O O . GLY A 1 102 ? -0.671 4.331 -4.998 1.00 86.94 102 GLY A O 1
ATOM 802 N N . TYR A 1 103 ? 1.196 3.260 -5.631 1.00 87.38 103 TYR A N 1
ATOM 803 C CA . TYR A 1 103 ? 1.650 2.974 -4.267 1.00 87.38 103 TYR A CA 1
ATOM 804 C C . TYR A 1 103 ? 2.018 4.234 -3.472 1.00 87.38 103 TYR A C 1
ATOM 806 O O . TYR A 1 103 ? 1.666 4.336 -2.293 1.00 87.38 103 TYR A O 1
ATOM 814 N N . PHE A 1 104 ? 2.664 5.224 -4.092 1.00 85.50 104 PHE A N 1
ATOM 815 C CA . PHE A 1 104 ? 2.949 6.498 -3.425 1.00 85.50 104 PHE A CA 1
ATOM 816 C C . PHE A 1 104 ? 1.677 7.301 -3.147 1.00 85.50 104 PHE A C 1
ATOM 818 O O . PHE A 1 104 ? 1.533 7.851 -2.056 1.00 85.50 104 PHE A O 1
ATOM 825 N N . VAL A 1 105 ? 0.708 7.307 -4.066 1.00 83.44 105 VAL A N 1
ATOM 826 C CA . VAL A 1 105 ? -0.606 7.922 -3.835 1.00 83.44 105 VAL A CA 1
ATOM 827 C C . VAL A 1 105 ? -1.330 7.235 -2.678 1.00 83.44 105 VAL A C 1
ATOM 829 O O . VAL A 1 105 ? -1.876 7.929 -1.826 1.00 83.44 105 VAL A O 1
ATOM 832 N N . LEU A 1 106 ? -1.292 5.903 -2.573 1.00 79.50 106 LEU A N 1
ATOM 833 C CA . LEU A 1 106 ? -1.837 5.183 -1.413 1.00 79.50 106 LEU A CA 1
ATOM 834 C C . LEU A 1 106 ? -1.142 5.593 -0.105 1.00 79.50 106 LEU A C 1
ATOM 836 O O . LEU A 1 106 ? -1.806 5.814 0.911 1.00 79.50 106 LEU A O 1
ATOM 840 N N . ALA A 1 107 ? 0.180 5.768 -0.132 1.00 79.56 107 ALA A N 1
ATOM 841 C CA . ALA A 1 107 ? 0.949 6.215 1.024 1.00 79.56 107 ALA A CA 1
ATOM 842 C C . ALA A 1 107 ? 0.657 7.674 1.435 1.00 79.56 107 ALA A C 1
ATOM 844 O O . ALA A 1 107 ? 0.709 7.989 2.626 1.00 79.56 107 ALA A O 1
ATOM 845 N N . ILE A 1 108 ? 0.358 8.557 0.473 1.00 73.31 108 ILE A N 1
ATOM 846 C CA . ILE A 1 108 ? 0.124 9.997 0.689 1.00 73.31 108 ILE A CA 1
ATOM 847 C C . ILE A 1 108 ? -1.351 10.303 0.963 1.00 73.31 108 ILE A C 1
ATOM 849 O O . ILE A 1 108 ? -1.658 11.013 1.912 1.00 73.31 108 ILE A O 1
ATOM 853 N N . LYS A 1 109 ? -2.295 9.760 0.188 1.00 65.44 109 LYS A N 1
ATOM 854 C CA . LYS A 1 109 ? -3.743 9.962 0.396 1.00 65.44 109 LYS A CA 1
ATOM 855 C C . LYS A 1 109 ? -4.222 9.288 1.682 1.00 65.44 109 LYS A C 1
ATOM 857 O O . LYS A 1 109 ? -5.107 9.798 2.365 1.00 65.44 109 LYS A O 1
ATOM 862 N N . GLY A 1 110 ? -3.526 8.232 2.102 1.00 56.22 110 GLY A N 1
ATOM 863 C CA . GLY A 1 110 ? -3.580 7.704 3.459 1.00 56.22 110 GLY A CA 1
ATOM 864 C C . GLY A 1 110 ? -3.088 8.672 4.546 1.00 56.22 110 GLY A C 1
ATOM 865 O O . GLY A 1 110 ? -3.058 8.260 5.697 1.00 56.22 110 GLY A O 1
ATOM 866 N N . SER A 1 111 ? -2.735 9.928 4.248 1.00 45.34 111 SER A N 1
ATOM 867 C CA . SER A 1 111 ? -2.374 10.990 5.204 1.00 45.34 111 SER A CA 1
ATOM 868 C C . SER A 1 111 ? -3.476 12.032 5.431 1.00 45.34 111 SER A C 1
ATOM 870 O O . SER A 1 111 ? -3.305 12.867 6.317 1.00 45.34 111 SER A O 1
ATOM 872 N N . SER A 1 112 ? -4.582 12.013 4.671 1.00 39.34 112 SER A N 1
ATOM 873 C CA . SER A 1 112 ? -5.698 12.925 4.951 1.00 39.34 112 SER A CA 1
ATOM 874 C C . SER A 1 112 ? -6.287 12.567 6.315 1.00 39.34 112 SER A C 1
ATOM 876 O O . SER A 1 112 ? -6.679 11.412 6.540 1.00 39.34 112 SER A O 1
ATOM 878 N N . GLN A 1 113 ? -6.217 13.527 7.235 1.00 39.59 113 GLN A N 1
ATOM 879 C CA . GLN A 1 113 ? -6.857 13.480 8.547 1.00 39.59 113 GLN A CA 1
ATOM 880 C C . GLN A 1 113 ? -8.370 13.347 8.402 1.00 39.59 113 GLN A C 1
ATOM 882 O O . GLN A 1 113 ? -8.912 13.896 7.414 1.00 39.59 113 GLN A O 1
#

pLDDT: mean 83.92, std 10.58, range [39.34, 92.81]

Foldseek 3Di:
DDPVLLVVLLVQLLVCVVVVDDPVVSLVVSCVVSVHDSVVSVVSNVVSLVVLLVVLLVLLVVLQVQLVVLCVQLVVVVVVVNVVSNVRSNVSSVVSNVSSVVSNCSNVVSPDD

Radius of gyration: 20.19 Å; chains: 1; bounding box: 38×27×59 Å

Sequence (113 aa):
MSTKQHNHLEAYLKDEMLQLKLMSFTIKKASKRFNLSKDEVKSTYLKVRSMIRKEAINRGIVYLLLSTIFLFVGIKSVQGNSGYIYLGGLLLGSAGILTALGYFVLAIKGSSQ